Protein AF-A0A918ZH34-F1 (afdb_monomer_lite)

Radius of gyration: 15.9 Å; chains: 1; bounding box: 34×16×52 Å

Structure (mmCIF, N/CA/C/O backbone):
data_AF-A0A918ZH34-F1
#
_entry.id   AF-A0A918ZH34-F1
#
loop_
_atom_site.group_PDB
_atom_site.id
_atom_site.type_symbol
_atom_site.label_atom_id
_atom_site.label_alt_id
_atom_site.label_comp_id
_atom_site.label_asym_id
_atom_site.label_entity_id
_atom_site.label_seq_id
_atom_site.pdbx_PDB_ins_code
_atom_site.Cartn_x
_atom_site.Cartn_y
_atom_site.Cartn_z
_atom_site.occupancy
_atom_site.B_iso_or_equiv
_atom_site.auth_seq_id
_atom_site.auth_comp_id
_atom_site.auth_asym_id
_atom_site.auth_atom_id
_atom_site.pdbx_PDB_model_num
ATOM 1 N N . MET A 1 1 ? -1.172 -9.054 -11.187 1.00 62.59 1 MET A N 1
ATOM 2 C CA . MET A 1 1 ? -0.975 -7.683 -10.667 1.00 62.59 1 MET A CA 1
ATOM 3 C C . MET A 1 1 ? -2.331 -7.009 -10.489 1.00 62.59 1 MET A C 1
ATOM 5 O O . MET A 1 1 ? -2.695 -6.758 -9.352 1.00 62.59 1 MET A O 1
ATOM 9 N N . HIS A 1 2 ? -3.129 -6.885 -11.560 1.00 75.06 2 HIS A N 1
ATOM 10 C CA . HIS A 1 2 ? -4.486 -6.322 -11.510 1.00 75.06 2 HIS A CA 1
ATOM 11 C C . HIS A 1 2 ? -5.393 -6.956 -10.435 1.00 75.06 2 HIS A C 1
ATOM 13 O O . HIS A 1 2 ? -5.906 -6.240 -9.584 1.00 75.06 2 HIS A O 1
ATOM 19 N N . ASP A 1 3 ? -5.502 -8.288 -10.388 1.00 85.88 3 ASP A N 1
ATOM 20 C CA . ASP A 1 3 ? -6.390 -8.966 -9.425 1.00 85.88 3 ASP A CA 1
ATOM 21 C C . ASP A 1 3 ? -5.994 -8.738 -7.958 1.00 85.88 3 ASP A C 1
ATOM 23 O O . ASP A 1 3 ? -6.848 -8.505 -7.105 1.00 85.88 3 ASP A O 1
ATOM 27 N N . ALA A 1 4 ? -4.691 -8.748 -7.659 1.00 85.81 4 ALA A N 1
ATOM 28 C CA . ALA A 1 4 ? -4.185 -8.497 -6.310 1.00 85.81 4 ALA A CA 1
ATOM 29 C C . ALA A 1 4 ? -4.439 -7.046 -5.874 1.00 85.81 4 ALA A C 1
ATOM 31 O O . ALA A 1 4 ? -4.812 -6.803 -4.727 1.00 85.81 4 ALA A O 1
ATOM 32 N N . TRP A 1 5 ? -4.284 -6.089 -6.795 1.00 85.94 5 TRP A N 1
ATOM 33 C CA . TRP A 1 5 ? -4.609 -4.685 -6.550 1.00 85.94 5 TRP A CA 1
ATOM 34 C C . TRP A 1 5 ? -6.107 -4.477 -6.301 1.00 85.94 5 TRP A C 1
ATOM 36 O O . TRP A 1 5 ? -6.479 -3.764 -5.367 1.00 85.94 5 TRP A O 1
ATOM 46 N N . VAL A 1 6 ? -6.969 -5.133 -7.084 1.00 89.94 6 VAL A N 1
ATOM 47 C CA . VAL A 1 6 ? -8.427 -5.097 -6.893 1.00 89.94 6 VAL A CA 1
ATOM 48 C C . VAL A 1 6 ? -8.797 -5.670 -5.527 1.00 89.94 6 VAL A C 1
ATOM 50 O O . VAL A 1 6 ? -9.467 -4.995 -4.749 1.00 89.94 6 VAL A O 1
ATOM 53 N N . GLN A 1 7 ? -8.299 -6.862 -5.188 1.00 93.44 7 GLN A N 1
ATOM 54 C CA . GLN A 1 7 ? -8.578 -7.496 -3.898 1.00 93.44 7 GLN A CA 1
ATOM 55 C C . GLN A 1 7 ? -8.116 -6.629 -2.719 1.00 93.44 7 GLN A C 1
ATOM 57 O O . GLN A 1 7 ? -8.863 -6.455 -1.749 1.00 93.44 7 GLN A O 1
ATOM 62 N N . PHE A 1 8 ? -6.908 -6.065 -2.801 1.00 91.94 8 PHE A N 1
ATOM 63 C CA . PHE A 1 8 ? -6.394 -5.135 -1.798 1.00 91.94 8 PHE A CA 1
ATOM 64 C C . PHE A 1 8 ? -7.304 -3.910 -1.665 1.00 91.94 8 PHE A C 1
ATOM 66 O O . PHE A 1 8 ? -7.767 -3.618 -0.566 1.00 91.94 8 PHE A O 1
ATOM 73 N N . SER A 1 9 ? -7.618 -3.243 -2.778 1.00 91.25 9 SER A N 1
ATOM 74 C CA . SER A 1 9 ? -8.434 -2.024 -2.797 1.00 91.25 9 SER A CA 1
ATOM 75 C C . SER A 1 9 ? -9.823 -2.255 -2.208 1.00 91.25 9 SER A C 1
ATOM 77 O O . SER A 1 9 ? -10.291 -1.452 -1.405 1.00 91.25 9 SER A O 1
ATOM 79 N N . THR A 1 10 ? -10.464 -3.376 -2.548 1.00 94.19 10 THR A N 1
ATOM 80 C CA . THR A 1 10 ? -11.760 -3.763 -1.979 1.00 94.19 10 THR A CA 1
ATOM 81 C C . THR A 1 10 ? -11.663 -4.005 -0.474 1.00 94.19 10 THR A C 1
ATOM 83 O O . THR A 1 10 ? -12.503 -3.518 0.282 1.00 94.19 10 THR A O 1
ATOM 86 N N . SER A 1 11 ? -10.632 -4.722 -0.023 1.00 94.62 11 SER A N 1
ATOM 87 C CA . SER A 1 11 ? -10.452 -5.043 1.398 1.00 94.62 11 SER A CA 1
ATOM 88 C C . SER A 1 11 ? -10.186 -3.787 2.229 1.00 94.62 11 SER A C 1
ATOM 90 O O . SER A 1 11 ? -10.785 -3.596 3.284 1.00 94.62 11 SER A O 1
ATOM 92 N N . VAL A 1 12 ? -9.328 -2.898 1.732 1.00 92.88 12 VAL A N 1
ATOM 93 C CA . VAL A 1 12 ? -8.998 -1.637 2.401 1.00 92.88 12 VAL A CA 1
ATOM 94 C C . VAL A 1 12 ? -10.200 -0.691 2.431 1.00 92.88 12 VAL A C 1
ATOM 96 O O . VAL A 1 12 ? -10.438 -0.060 3.455 1.00 92.88 12 VAL A O 1
ATOM 99 N N . ALA A 1 13 ? -11.014 -0.652 1.369 1.00 91.44 13 ALA A N 1
ATOM 100 C CA . ALA A 1 13 ? -12.245 0.135 1.349 1.00 91.44 13 ALA A CA 1
ATOM 101 C C . ALA A 1 13 ? -13.254 -0.355 2.399 1.00 91.44 13 ALA A C 1
ATOM 103 O O . ALA A 1 13 ? -13.889 0.458 3.067 1.00 91.44 13 ALA A O 1
ATOM 104 N N . ALA A 1 14 ? -13.369 -1.671 2.598 1.00 94.31 14 ALA 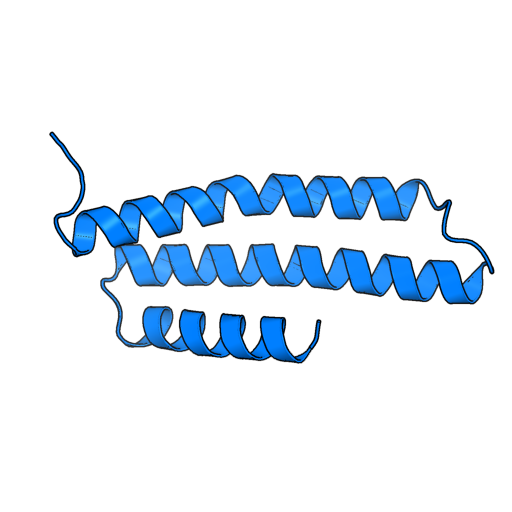A N 1
ATOM 105 C CA . ALA A 1 14 ? -14.223 -2.223 3.647 1.00 94.31 14 ALA A CA 1
ATOM 106 C C . ALA A 1 14 ? -13.767 -1.780 5.049 1.00 94.31 14 ALA A C 1
ATOM 108 O O . ALA A 1 14 ? -14.598 -1.389 5.869 1.00 94.31 14 ALA A O 1
ATOM 109 N N . VAL A 1 15 ? -12.453 -1.777 5.311 1.00 93.31 15 VAL A N 1
ATOM 110 C CA . VAL A 1 15 ? -11.902 -1.286 6.585 1.00 93.31 15 VAL A CA 1
ATOM 111 C C . VAL A 1 15 ? -12.080 0.226 6.731 1.00 93.31 15 VAL A C 1
ATOM 113 O O . VAL A 1 15 ? -12.428 0.685 7.812 1.00 93.31 15 VAL A O 1
ATOM 116 N N . ALA A 1 16 ? -11.907 1.001 5.662 1.00 91.94 16 ALA A N 1
ATOM 117 C CA . ALA A 1 16 ? -12.102 2.448 5.698 1.00 91.94 16 ALA A CA 1
ATOM 118 C C . ALA A 1 16 ? -13.562 2.844 6.003 1.00 91.94 16 ALA A C 1
ATOM 120 O O . ALA A 1 16 ? -13.799 3.833 6.690 1.00 91.94 16 ALA A O 1
ATOM 121 N N . VAL A 1 17 ? -14.543 2.072 5.519 1.00 92.19 17 VAL A N 1
ATOM 122 C CA . VAL A 1 17 ? -15.978 2.360 5.710 1.00 92.19 17 VAL A CA 1
ATOM 123 C C . VAL A 1 17 ? -16.509 1.863 7.055 1.00 92.19 17 VAL A C 1
ATOM 125 O O . VAL A 1 17 ? -17.329 2.539 7.673 1.00 92.19 17 VAL A O 1
ATOM 128 N N . ALA A 1 18 ? -16.096 0.671 7.488 1.0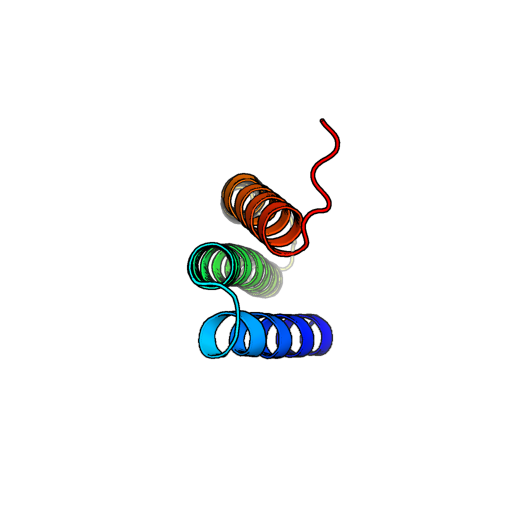0 93.12 18 ALA A N 1
ATOM 129 C CA . ALA A 1 18 ? -16.719 -0.027 8.617 1.00 93.12 18 ALA A CA 1
ATOM 130 C C . ALA A 1 18 ? -15.743 -0.386 9.749 1.00 93.12 18 ALA A C 1
ATOM 132 O O . ALA A 1 18 ? -16.141 -1.007 10.735 1.00 93.12 18 ALA A O 1
ATOM 133 N N . GLY A 1 19 ? -14.463 -0.045 9.607 1.00 91.62 19 GLY A N 1
ATOM 134 C CA . GLY A 1 19 ? -13.437 -0.351 10.590 1.00 91.62 19 GLY A CA 1
ATOM 135 C C . GLY A 1 19 ? -13.395 0.637 11.763 1.00 91.62 19 GLY A C 1
ATOM 136 O O . GLY A 1 19 ? -13.955 1.732 11.702 1.00 91.62 19 GLY A O 1
ATOM 137 N N . PRO A 1 20 ? -12.686 0.271 12.843 1.00 94.94 20 PRO A N 1
ATOM 138 C CA . PRO A 1 20 ? -12.330 1.195 13.917 1.00 94.94 20 PRO A CA 1
ATOM 139 C C . PRO A 1 20 ? -11.616 2.433 13.362 1.00 94.94 20 PRO A C 1
ATOM 141 O O . PRO A 1 20 ? -10.735 2.284 12.520 1.00 94.94 20 PRO A O 1
ATOM 144 N N . VAL A 1 21 ? -11.940 3.630 13.870 1.00 94.38 21 VAL A N 1
ATOM 145 C CA . VAL A 1 21 ? -11.473 4.926 13.321 1.00 94.38 21 VAL A CA 1
ATOM 146 C C . VAL A 1 21 ? -9.968 4.942 13.034 1.00 94.38 21 VAL A C 1
ATOM 148 O O . VAL A 1 21 ? -9.566 5.180 11.901 1.00 94.38 21 VAL A O 1
ATOM 151 N N . ALA A 1 22 ? -9.135 4.580 14.013 1.00 93.12 22 ALA A N 1
ATOM 152 C CA . ALA A 1 22 ? -7.680 4.573 13.839 1.00 93.12 22 ALA A CA 1
ATOM 153 C C . ALA A 1 22 ? -7.196 3.581 12.760 1.00 93.12 22 ALA A C 1
ATOM 155 O O . ALA A 1 22 ? -6.207 3.833 12.076 1.00 93.12 22 ALA A O 1
ATOM 156 N N . ALA A 1 23 ? -7.879 2.443 12.599 1.00 94.12 23 ALA A N 1
ATOM 157 C CA . ALA A 1 23 ? -7.561 1.472 11.556 1.00 94.12 23 ALA A CA 1
ATOM 158 C C . ALA A 1 23 ? -8.070 1.929 10.182 1.00 94.12 23 ALA A C 1
ATOM 160 O O . ALA A 1 23 ? -7.400 1.677 9.187 1.00 94.12 23 ALA A O 1
ATOM 161 N N . ALA A 1 24 ? -9.216 2.612 10.126 1.00 94.69 24 ALA A N 1
ATOM 162 C CA . ALA 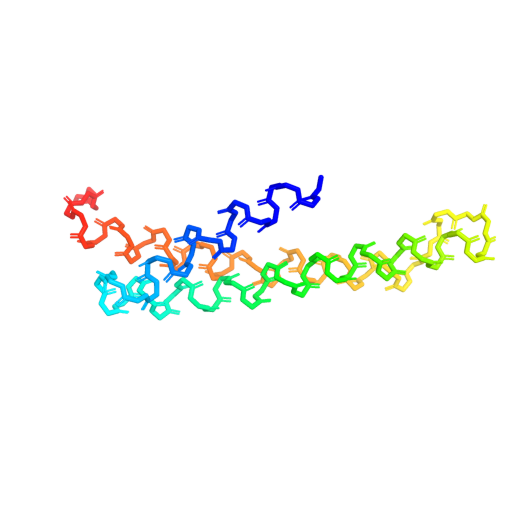A 1 24 ? -9.778 3.187 8.908 1.00 94.69 24 ALA A CA 1
ATOM 163 C C . ALA A 1 24 ? -8.893 4.313 8.344 1.00 94.69 24 ALA A C 1
ATOM 165 O O . ALA A 1 24 ? -8.587 4.314 7.153 1.00 94.69 24 ALA A O 1
ATOM 166 N N . GLU A 1 25 ? -8.414 5.220 9.199 1.00 94.69 25 GLU A N 1
ATOM 167 C CA . 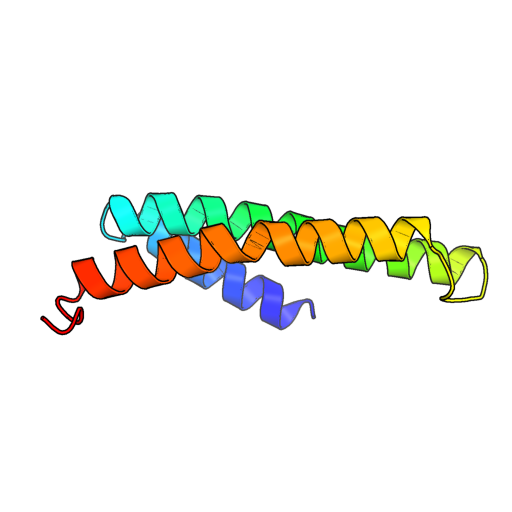GLU A 1 25 ? -7.483 6.290 8.812 1.00 94.69 25 GLU A CA 1
ATOM 168 C C . GLU A 1 25 ? -6.160 5.712 8.284 1.00 94.69 25 GLU A C 1
ATOM 170 O O . GLU A 1 25 ? -5.734 6.028 7.172 1.00 94.69 25 GLU A O 1
ATOM 175 N N . ALA A 1 26 ? -5.556 4.777 9.026 1.00 96.06 26 ALA A N 1
ATOM 176 C CA . ALA A 1 26 ? -4.316 4.127 8.605 1.00 96.06 26 ALA A CA 1
ATOM 177 C C . ALA A 1 26 ? -4.488 3.262 7.337 1.00 96.06 26 ALA A C 1
ATOM 179 O O . ALA A 1 26 ? -3.558 3.140 6.536 1.00 96.06 26 ALA A O 1
ATOM 180 N N . ALA A 1 27 ? -5.668 2.666 7.130 1.00 95.06 27 ALA A N 1
ATOM 181 C CA . ALA A 1 27 ? -6.000 1.919 5.918 1.00 95.06 27 ALA A CA 1
ATOM 182 C C . ALA A 1 27 ? -6.022 2.823 4.679 1.00 95.06 27 ALA A C 1
ATOM 184 O O . ALA A 1 27 ? -5.532 2.420 3.623 1.00 95.06 27 ALA A O 1
ATOM 185 N N . GLU A 1 28 ? -6.549 4.042 4.803 1.00 94.69 28 GLU A N 1
ATOM 186 C CA . GLU A 1 28 ? -6.592 5.001 3.700 1.00 94.69 28 GLU A CA 1
ATOM 187 C C . GLU A 1 28 ? -5.196 5.533 3.350 1.00 94.69 28 GLU A C 1
ATOM 189 O O . GLU A 1 28 ? -4.823 5.567 2.174 1.00 94.69 28 GLU A O 1
ATOM 194 N N . GLU A 1 29 ? -4.367 5.845 4.350 1.00 95.44 29 GLU A N 1
ATOM 195 C CA . GLU A 1 29 ? -2.962 6.210 4.123 1.00 95.44 29 GLU A CA 1
ATOM 196 C C . GLU A 1 29 ? -2.185 5.084 3.421 1.00 95.44 29 GLU A C 1
ATOM 198 O O . GLU A 1 29 ? -1.425 5.322 2.474 1.00 95.44 29 GLU A O 1
ATOM 203 N N . LEU A 1 30 ? -2.410 3.833 3.840 1.00 95.88 30 LEU A N 1
ATOM 204 C CA . LEU A 1 30 ? -1.819 2.664 3.196 1.00 95.88 30 LEU A CA 1
ATOM 205 C C . LEU A 1 30 ? -2.321 2.494 1.756 1.00 95.88 30 LEU A C 1
ATOM 207 O O . LEU A 1 30 ? -1.527 2.158 0.873 1.00 95.88 30 LEU A O 1
ATOM 211 N N . ARG A 1 31 ? -3.607 2.755 1.493 1.00 94.81 31 ARG A N 1
ATOM 212 C CA . ARG A 1 31 ? -4.191 2.695 0.146 1.00 94.81 31 ARG A CA 1
ATOM 213 C C . ARG A 1 31 ? -3.485 3.640 -0.816 1.00 94.81 31 ARG A C 1
ATOM 215 O O . ARG A 1 31 ? -3.118 3.224 -1.915 1.00 94.81 31 ARG A O 1
ATOM 222 N N . VAL A 1 32 ? -3.282 4.889 -0.398 1.00 95.44 32 VAL A N 1
ATOM 223 C CA . VAL A 1 32 ? -2.602 5.917 -1.200 1.00 95.44 32 VAL A CA 1
ATOM 224 C C . VAL A 1 32 ? -1.154 5.511 -1.473 1.00 95.44 32 VAL A C 1
ATOM 226 O O . VAL A 1 32 ? -0.725 5.501 -2.625 1.00 95.44 32 VAL A O 1
ATOM 229 N N . ALA A 1 33 ? -0.418 5.078 -0.446 1.00 96.00 33 ALA A N 1
ATOM 230 C CA . ALA A 1 33 ? 0.981 4.691 -0.614 1.00 96.00 33 ALA A CA 1
ATOM 231 C C . ALA A 1 33 ? 1.163 3.445 -1.504 1.00 96.00 33 ALA A C 1
ATOM 233 O O . ALA A 1 33 ? 2.132 3.347 -2.260 1.00 96.00 33 ALA A O 1
ATOM 234 N N . MET A 1 34 ? 0.231 2.490 -1.439 1.00 94.81 34 MET A N 1
ATOM 235 C CA . MET A 1 34 ? 0.218 1.327 -2.328 1.00 94.81 34 MET A CA 1
ATOM 236 C C . MET A 1 34 ? -0.124 1.711 -3.773 1.00 94.81 34 MET A C 1
ATOM 238 O O . MET A 1 34 ? 0.507 1.188 -4.690 1.00 94.81 34 MET A O 1
ATOM 242 N N . TYR A 1 35 ? -1.056 2.649 -3.982 1.00 93.88 35 TYR A N 1
ATOM 243 C CA . TYR A 1 35 ? -1.366 3.183 -5.312 1.00 93.88 35 TYR A CA 1
ATOM 244 C C . TYR A 1 35 ? -0.149 3.865 -5.952 1.00 93.88 35 TYR A C 1
ATOM 246 O O . TYR A 1 35 ? 0.166 3.599 -7.111 1.00 93.88 35 TYR A O 1
ATOM 254 N N . ASP A 1 36 ? 0.571 4.699 -5.199 1.00 95.19 36 ASP A N 1
ATOM 255 C CA . ASP A 1 36 ? 1.768 5.381 -5.703 1.00 95.19 36 ASP A CA 1
ATOM 256 C C . ASP A 1 36 ? 2.878 4.394 -6.085 1.00 95.19 36 ASP A C 1
ATOM 258 O O . ASP A 1 36 ? 3.583 4.588 -7.079 1.00 95.19 36 ASP A O 1
ATOM 262 N N . TRP A 1 37 ? 3.017 3.308 -5.322 1.00 94.94 37 TRP A N 1
ATOM 263 C CA . TRP A 1 37 ? 3.966 2.244 -5.631 1.00 94.94 37 TRP A CA 1
ATOM 264 C C . TRP A 1 37 ? 3.586 1.467 -6.898 1.00 94.94 37 TRP A C 1
ATOM 266 O O . TRP A 1 37 ? 4.439 1.275 -7.769 1.00 94.94 37 TRP A O 1
ATOM 276 N N . GLU A 1 38 ? 2.315 1.087 -7.040 1.00 92.62 38 GLU A N 1
ATOM 277 C CA . GLU A 1 38 ? 1.791 0.434 -8.246 1.00 92.62 38 GLU A CA 1
ATOM 278 C C . GLU A 1 38 ? 1.992 1.327 -9.479 1.00 92.62 38 GLU A C 1
ATOM 280 O O . GLU A 1 38 ? 2.520 0.891 -10.505 1.00 92.62 38 GLU A O 1
ATOM 285 N N . LYS A 1 39 ? 1.654 2.617 -9.357 1.00 94.00 39 LYS A N 1
ATOM 286 C CA . LYS A 1 39 ? 1.844 3.611 -10.415 1.00 94.00 39 LYS A CA 1
ATOM 287 C C . LYS A 1 39 ? 3.306 3.726 -10.836 1.00 94.00 39 LYS A C 1
ATOM 289 O O . LYS A 1 39 ? 3.585 3.694 -12.031 1.00 94.00 39 LYS A O 1
ATOM 294 N N . ALA A 1 40 ? 4.242 3.793 -9.889 1.00 94.94 40 ALA A N 1
ATOM 295 C CA . ALA A 1 40 ? 5.669 3.826 -10.209 1.00 94.94 40 ALA A CA 1
ATOM 296 C C . ALA A 1 40 ? 6.119 2.574 -10.989 1.00 94.94 40 ALA A C 1
ATOM 298 O O . ALA A 1 40 ? 6.944 2.678 -11.898 1.00 94.94 40 ALA A O 1
ATOM 299 N N . GLY A 1 41 ? 5.557 1.401 -10.675 1.00 93.00 41 GLY A N 1
ATOM 300 C CA . GLY A 1 41 ? 5.790 0.165 -11.426 1.00 93.00 41 GLY A CA 1
ATOM 301 C C . GLY A 1 41 ? 5.224 0.210 -12.850 1.00 93.00 41 GLY A C 1
ATOM 302 O O . GLY A 1 41 ? 5.914 -0.171 -13.796 1.00 93.00 41 GLY A O 1
ATOM 303 N N . MET A 1 42 ? 4.002 0.719 -13.026 1.00 93.19 42 MET A N 1
ATOM 304 C CA . MET A 1 42 ? 3.379 0.883 -14.347 1.00 93.19 42 MET A CA 1
ATOM 305 C C . MET A 1 42 ? 4.109 1.911 -15.219 1.00 93.19 42 MET A C 1
ATOM 307 O O . MET A 1 42 ? 4.303 1.676 -16.415 1.00 93.19 42 MET A O 1
ATOM 311 N N . ASP A 1 43 ? 4.549 3.022 -14.628 1.00 94.50 43 ASP A N 1
ATOM 312 C CA . ASP A 1 43 ? 5.346 4.046 -15.309 1.00 94.50 43 ASP A CA 1
ATOM 313 C C . ASP A 1 43 ? 6.684 3.458 -15.771 1.00 94.50 43 ASP A C 1
ATOM 315 O O . ASP A 1 43 ? 7.105 3.678 -16.909 1.00 94.50 43 ASP A O 1
ATOM 319 N N . TRP A 1 44 ? 7.331 2.652 -14.922 1.00 94.38 44 TRP A N 1
ATOM 320 C CA . TRP A 1 44 ? 8.551 1.941 -15.291 1.00 94.38 44 TRP A CA 1
ATOM 321 C C . TRP A 1 44 ? 8.309 0.956 -16.437 1.00 94.38 44 TRP A C 1
ATOM 323 O O . TRP A 1 44 ? 9.042 0.981 -17.424 1.00 94.38 44 TRP A O 1
ATOM 333 N N . PHE A 1 45 ? 7.270 0.124 -16.353 1.00 93.19 45 PHE A N 1
ATOM 334 C CA . PHE A 1 45 ? 6.936 -0.827 -17.414 1.00 93.19 45 PHE A CA 1
ATOM 335 C C . PHE A 1 45 ? 6.667 -0.118 -18.748 1.00 93.19 45 PHE A C 1
ATOM 337 O O . PHE A 1 45 ? 7.213 -0.506 -19.781 1.00 93.19 45 PHE A O 1
ATOM 344 N N . SER A 1 46 ? 5.903 0.974 -18.718 1.00 94.50 46 SER A N 1
ATOM 345 C CA . SER A 1 46 ? 5.604 1.791 -19.899 1.00 94.50 46 SER A CA 1
ATOM 346 C C . SER A 1 46 ? 6.867 2.411 -20.502 1.00 94.50 46 SER A C 1
ATOM 348 O O . SER A 1 46 ? 7.048 2.398 -21.720 1.00 94.50 46 SER A O 1
ATOM 350 N N . ALA A 1 47 ? 7.775 2.912 -19.662 1.00 94.12 47 ALA A N 1
ATOM 351 C CA . ALA A 1 47 ? 9.051 3.448 -20.117 1.00 94.12 47 ALA A CA 1
ATOM 352 C C . ALA A 1 47 ? 9.954 2.347 -20.698 1.00 94.12 47 ALA A C 1
ATOM 354 O O . ALA A 1 47 ? 10.547 2.538 -21.755 1.00 94.12 47 ALA A O 1
ATOM 355 N N . ALA A 1 48 ? 10.003 1.167 -20.078 1.00 94.44 48 ALA A N 1
ATOM 356 C CA . ALA A 1 48 ? 10.789 0.041 -20.573 1.00 94.44 48 ALA A CA 1
ATOM 357 C C . ALA A 1 48 ? 10.303 -0.452 -21.945 1.00 94.44 48 ALA A C 1
ATOM 359 O O . ALA A 1 48 ? 11.125 -0.779 -22.800 1.00 94.44 48 ALA A O 1
ATOM 360 N N . LEU A 1 49 ? 8.984 -0.462 -22.176 1.00 94.69 49 LEU A N 1
ATOM 361 C CA . LEU A 1 49 ? 8.405 -0.760 -23.488 1.00 94.69 49 LEU A CA 1
ATOM 362 C C . LEU A 1 49 ? 8.811 0.272 -24.545 1.00 94.69 49 LEU A C 1
ATOM 364 O O . LEU A 1 49 ? 9.103 -0.104 -25.677 1.00 94.69 49 LEU A O 1
ATOM 368 N N . ARG A 1 50 ? 8.846 1.560 -24.182 1.00 93.94 50 ARG A N 1
ATOM 369 C CA . ARG A 1 50 ? 9.214 2.644 -25.102 1.00 93.94 50 ARG A CA 1
ATOM 370 C C . ARG A 1 50 ? 10.699 2.633 -25.465 1.00 93.94 50 ARG A C 1
ATOM 372 O O . ARG A 1 50 ? 11.030 2.796 -26.632 1.00 93.94 50 ARG A O 1
ATOM 379 N N . GLU A 1 51 ? 11.577 2.452 -24.481 1.00 92.56 51 GLU A N 1
ATOM 380 C CA . GLU A 1 51 ? 13.037 2.484 -24.678 1.00 92.56 51 GLU A CA 1
ATOM 381 C C . GLU A 1 51 ? 13.608 1.127 -25.142 1.00 92.56 51 GLU A C 1
ATOM 383 O O . GLU A 1 51 ? 14.773 1.023 -25.519 1.00 92.56 51 GLU A O 1
ATOM 388 N N . GLY A 1 52 ? 12.809 0.054 -25.089 1.00 94.31 52 GLY A N 1
ATOM 389 C CA . GLY A 1 52 ? 13.229 -1.303 -25.451 1.00 94.31 52 GLY A CA 1
ATOM 390 C C . GLY A 1 52 ? 14.114 -1.997 -24.406 1.00 94.31 52 GLY A C 1
ATOM 391 O O . GLY A 1 52 ? 14.636 -3.082 -24.669 1.00 94.31 52 GLY A O 1
ATOM 392 N N . HIS A 1 53 ? 14.296 -1.410 -23.216 1.00 89.50 53 HIS A N 1
ATOM 393 C CA . HIS A 1 53 ? 15.045 -2.017 -22.115 1.00 89.50 53 HIS A CA 1
ATOM 394 C C . HIS A 1 53 ? 14.587 -1.544 -20.727 1.00 89.50 53 HIS A C 1
ATOM 396 O O . HIS A 1 53 ? 14.160 -0.412 -20.533 1.00 89.50 53 HIS A O 1
ATOM 402 N N . GLY A 1 54 ? 14.779 -2.388 -19.706 1.00 85.75 54 GLY A N 1
ATOM 403 C CA . GLY A 1 54 ? 14.364 -2.095 -18.324 1.00 85.75 54 GLY A CA 1
ATOM 404 C C . GLY A 1 54 ? 15.350 -1.282 -17.475 1.00 85.75 54 GLY A C 1
ATOM 405 O O . GLY A 1 54 ? 14.998 -0.868 -16.373 1.00 85.75 54 GLY A O 1
ATOM 406 N N . ARG A 1 55 ? 16.583 -1.043 -17.946 1.00 87.44 55 ARG A N 1
ATOM 407 C CA . ARG A 1 55 ? 17.612 -0.293 -17.198 1.00 87.44 55 ARG A CA 1
ATOM 408 C C . ARG A 1 55 ? 17.360 1.213 -17.271 1.00 87.44 55 ARG A C 1
ATOM 410 O O . ARG A 1 55 ? 17.968 1.906 -18.077 1.00 87.44 55 ARG A O 1
ATOM 417 N N . LEU A 1 56 ? 16.439 1.687 -16.437 1.00 93.62 56 LEU A N 1
ATOM 418 C CA . LEU A 1 56 ? 15.984 3.075 -16.389 1.00 93.62 56 LEU A CA 1
ATOM 419 C C . LEU A 1 56 ? 16.180 3.628 -14.966 1.00 93.62 56 LEU A C 1
ATOM 421 O O . LEU A 1 56 ? 15.308 3.429 -14.120 1.00 93.62 56 LEU A O 1
ATOM 425 N N . PRO A 1 57 ? 17.318 4.295 -14.681 1.00 92.75 57 PRO A N 1
ATOM 426 C CA . PRO A 1 57 ? 17.676 4.728 -13.327 1.00 92.75 57 PRO A CA 1
ATOM 427 C C . PRO A 1 57 ? 16.620 5.610 -12.654 1.00 92.75 57 PRO A C 1
ATOM 429 O O . PRO A 1 57 ? 16.323 5.432 -11.480 1.00 92.75 57 PRO A O 1
ATOM 432 N N . GLU A 1 58 ? 15.990 6.523 -13.396 1.00 91.56 58 GLU A N 1
ATOM 433 C CA . GLU A 1 58 ? 14.944 7.391 -12.842 1.00 91.56 58 GLU A CA 1
ATOM 434 C C . GLU A 1 58 ? 13.695 6.614 -12.405 1.00 91.56 58 GLU A C 1
ATOM 436 O O . GLU A 1 58 ? 13.084 6.931 -11.383 1.00 91.56 58 GLU A O 1
ATOM 441 N N . CYS A 1 59 ? 13.310 5.593 -13.174 1.00 92.25 59 CYS A N 1
ATOM 442 C CA . CYS A 1 59 ? 12.186 4.725 -12.836 1.00 92.25 59 CYS A CA 1
ATOM 443 C C . CYS A 1 59 ? 12.509 3.865 -11.609 1.00 92.25 59 CYS A C 1
ATOM 445 O O . CYS A 1 59 ? 11.671 3.745 -10.717 1.00 92.25 59 CYS A O 1
ATOM 447 N N . ASP A 1 60 ? 13.729 3.330 -11.538 1.00 93.31 60 ASP A N 1
ATOM 448 C CA . ASP A 1 60 ? 14.213 2.547 -10.399 1.00 93.31 60 ASP A CA 1
ATOM 449 C C . ASP A 1 60 ? 14.224 3.378 -9.102 1.00 93.31 60 ASP A C 1
ATOM 451 O O . ASP A 1 60 ? 13.689 2.946 -8.080 1.00 93.31 60 ASP A O 1
ATOM 455 N N . GLU A 1 61 ? 14.724 4.616 -9.147 1.00 95.75 61 GLU A N 1
ATOM 456 C CA . GLU A 1 61 ? 14.705 5.527 -7.995 1.00 95.75 61 GLU A CA 1
ATOM 457 C C . GLU A 1 61 ? 13.280 5.872 -7.539 1.00 95.75 61 GLU A C 1
ATOM 459 O O . GLU A 1 61 ? 12.969 5.818 -6.344 1.00 95.75 61 GLU A O 1
ATOM 464 N N . ARG A 1 62 ? 12.367 6.173 -8.475 1.00 94.19 62 ARG A N 1
ATOM 465 C CA . ARG A 1 62 ? 10.954 6.437 -8.144 1.00 94.19 62 ARG A CA 1
ATOM 466 C C . ARG A 1 62 ? 10.284 5.219 -7.515 1.00 94.19 62 ARG A C 1
ATOM 468 O O . ARG A 1 62 ? 9.594 5.359 -6.505 1.00 94.19 62 ARG A O 1
ATOM 475 N N . PHE A 1 63 ? 10.522 4.034 -8.071 1.00 93.88 63 PHE A N 1
ATOM 476 C CA . PHE A 1 63 ? 9.979 2.784 -7.554 1.00 93.88 63 PHE A CA 1
ATOM 477 C C . PHE A 1 63 ? 10.498 2.483 -6.143 1.00 93.88 63 PHE A C 1
ATOM 479 O O . PHE A 1 63 ? 9.706 2.204 -5.240 1.00 93.88 63 PHE A O 1
ATOM 486 N N . LYS A 1 64 ? 11.811 2.610 -5.913 1.00 95.56 64 LYS A N 1
ATOM 487 C CA . LYS A 1 64 ? 12.431 2.435 -4.589 1.00 95.56 64 LYS A CA 1
ATOM 488 C C . LYS A 1 64 ? 11.897 3.432 -3.570 1.00 95.56 64 LYS A C 1
ATOM 490 O O . LYS A 1 64 ? 11.593 3.040 -2.443 1.00 95.56 64 LYS A O 1
ATOM 495 N N . LYS A 1 65 ? 11.741 4.700 -3.957 1.00 96.75 65 LYS A N 1
ATOM 496 C CA . LYS A 1 65 ? 11.179 5.737 -3.087 1.00 96.75 65 LYS A CA 1
ATOM 497 C C . LYS A 1 65 ? 9.743 5.406 -2.679 1.00 96.75 65 LYS A C 1
ATOM 499 O O . LYS A 1 65 ? 9.433 5.464 -1.492 1.00 96.75 65 LYS A O 1
ATOM 504 N N . ALA A 1 66 ? 8.890 5.002 -3.621 1.00 95.25 66 ALA A N 1
ATOM 505 C CA . ALA A 1 66 ? 7.513 4.605 -3.324 1.00 95.25 66 ALA A CA 1
ATOM 506 C C . ALA A 1 66 ? 7.448 3.328 -2.459 1.00 95.25 66 ALA A C 1
ATOM 508 O O . ALA A 1 66 ? 6.696 3.262 -1.485 1.00 95.25 66 ALA A O 1
ATOM 509 N N . TRP A 1 67 ? 8.314 2.346 -2.736 1.00 94.19 67 TRP A N 1
ATOM 510 C CA . TRP A 1 67 ? 8.458 1.141 -1.915 1.00 94.19 67 TRP A CA 1
ATOM 511 C C . TRP A 1 67 ? 8.872 1.453 -0.470 1.00 94.19 67 TRP A C 1
ATOM 513 O O . TRP A 1 67 ? 8.391 0.817 0.467 1.00 94.19 67 TRP A O 1
ATOM 523 N N . GLN A 1 68 ? 9.768 2.418 -0.261 1.00 96.56 68 GLN A N 1
ATOM 524 C CA . GLN A 1 68 ? 10.152 2.853 1.081 1.00 96.56 68 GLN A CA 1
ATOM 525 C C . GLN A 1 68 ? 9.017 3.620 1.766 1.00 96.56 68 GLN A C 1
ATOM 527 O O . GLN A 1 68 ? 8.725 3.350 2.932 1.00 96.56 68 GLN A O 1
ATOM 532 N N . ALA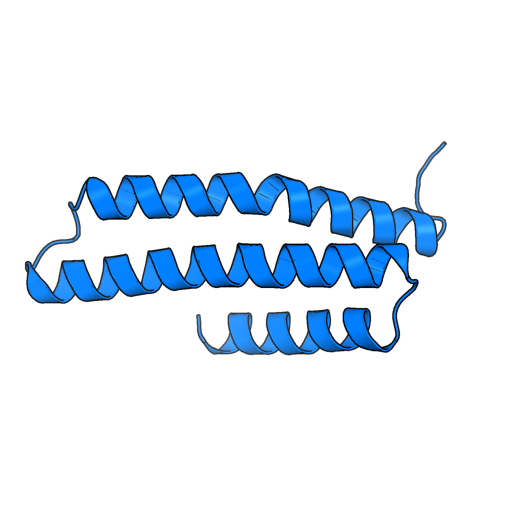 A 1 69 ? 8.351 4.520 1.039 1.00 94.69 69 ALA A N 1
ATOM 533 C CA . ALA A 1 69 ? 7.278 5.357 1.565 1.00 94.69 69 ALA A CA 1
ATOM 534 C C . ALA A 1 69 ? 6.110 4.533 2.125 1.00 94.69 69 ALA A C 1
ATOM 536 O O . ALA A 1 69 ? 5.625 4.833 3.213 1.00 94.69 69 ALA A O 1
ATOM 537 N N . LYS A 1 70 ? 5.717 3.434 1.465 1.00 94.00 70 LYS A N 1
ATOM 538 C CA . LYS A 1 70 ? 4.606 2.590 1.942 1.00 94.00 70 LYS A CA 1
ATOM 539 C C . LYS A 1 70 ? 4.897 1.804 3.226 1.00 94.00 70 LYS A C 1
ATOM 541 O O . LYS A 1 70 ? 3.973 1.267 3.829 1.00 94.00 70 LYS A O 1
ATOM 546 N N . ARG A 1 71 ? 6.159 1.710 3.670 1.00 95.38 71 ARG A N 1
ATOM 547 C CA . ARG A 1 71 ? 6.519 0.916 4.862 1.00 95.38 71 ARG A CA 1
ATOM 548 C C . ARG A 1 71 ? 5.952 1.492 6.155 1.00 95.38 71 ARG A C 1
ATOM 550 O O . ARG A 1 71 ? 5.624 0.721 7.052 1.00 95.38 71 ARG A O 1
ATOM 557 N N . ALA A 1 72 ? 5.905 2.816 6.280 1.00 95.19 72 ALA A N 1
ATOM 558 C CA . ALA A 1 72 ? 5.371 3.457 7.477 1.00 95.19 72 ALA A CA 1
ATOM 559 C C . ALA A 1 72 ? 3.840 3.284 7.575 1.00 95.19 72 ALA A C 1
ATOM 561 O O . ALA A 1 72 ? 3.405 2.757 8.600 1.00 95.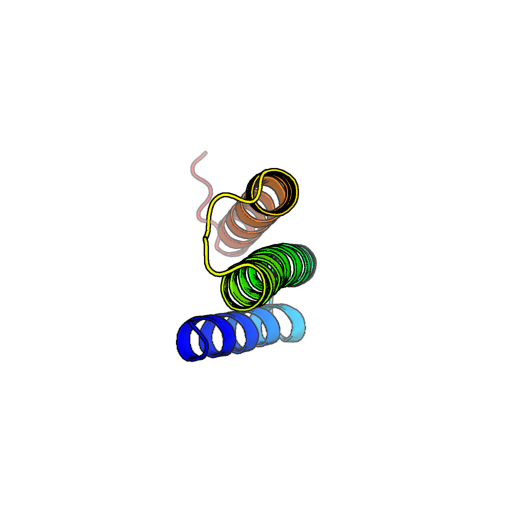19 72 ALA A O 1
ATOM 562 N N . PRO A 1 73 ? 3.047 3.572 6.521 1.00 94.31 73 PRO A N 1
ATOM 563 C CA . PRO A 1 73 ? 1.611 3.285 6.508 1.00 94.31 73 PRO A CA 1
ATOM 564 C C . PRO A 1 73 ? 1.272 1.810 6.750 1.00 94.31 73 PRO A C 1
ATOM 566 O O . PRO A 1 73 ? 0.361 1.511 7.514 1.00 94.31 73 PRO A O 1
ATOM 569 N N . ASP A 1 74 ? 2.038 0.873 6.179 1.00 94.81 74 ASP A N 1
ATOM 570 C CA . ASP A 1 74 ? 1.824 -0.567 6.402 1.00 94.81 74 ASP A CA 1
ATOM 571 C C . ASP A 1 74 ? 1.962 -0.935 7.887 1.00 94.81 74 ASP A C 1
ATOM 573 O O . ASP A 1 74 ? 1.100 -1.593 8.470 1.00 94.81 74 ASP A O 1
ATOM 577 N N . ARG A 1 75 ? 3.014 -0.436 8.546 1.00 96.31 75 ARG A N 1
ATOM 578 C CA . ARG A 1 75 ? 3.208 -0.653 9.986 1.00 96.31 75 ARG A CA 1
ATOM 579 C C . ARG A 1 75 ? 2.136 0.031 10.827 1.00 96.31 75 ARG A C 1
ATOM 581 O O . ARG A 1 75 ? 1.670 -0.578 11.787 1.00 96.31 75 ARG A O 1
ATOM 588 N N . ALA A 1 76 ? 1.759 1.261 10.484 1.00 95.62 76 ALA A N 1
ATOM 589 C CA . ALA A 1 76 ? 0.729 2.009 11.197 1.00 95.62 76 ALA A CA 1
ATOM 590 C C . ALA A 1 76 ? -0.618 1.279 11.135 1.00 95.62 76 ALA A C 1
ATOM 592 O O . ALA A 1 76 ? -1.249 1.064 12.169 1.00 95.62 76 ALA A O 1
ATOM 593 N N . PHE A 1 77 ? -0.997 0.796 9.950 1.00 95.06 77 PHE A N 1
ATOM 594 C CA . PHE A 1 77 ? -2.198 -0.008 9.764 1.00 95.06 77 PHE A CA 1
ATOM 595 C C . PHE A 1 77 ? -2.159 -1.297 10.593 1.00 95.06 77 PHE A C 1
ATOM 597 O O . PHE A 1 77 ? -3.100 -1.582 11.332 1.00 95.06 77 PHE A O 1
ATOM 604 N N . GLN A 1 78 ? -1.055 -2.050 10.545 1.00 94.81 78 GLN A N 1
ATOM 605 C CA . GLN A 1 78 ? -0.910 -3.279 11.334 1.00 94.81 78 GLN A CA 1
ATOM 606 C C . GLN A 1 78 ? -1.010 -3.020 12.843 1.00 94.81 78 GLN A C 1
ATOM 608 O O . GLN A 1 78 ? -1.644 -3.795 13.556 1.00 94.81 78 GLN A O 1
ATOM 613 N N . GLN A 1 79 ? -0.397 -1.944 13.341 1.00 95.94 79 GLN A N 1
ATOM 614 C CA . GLN A 1 79 ? -0.479 -1.562 14.752 1.00 95.94 79 GLN A CA 1
ATOM 615 C C . GLN A 1 79 ? -1.903 -1.160 15.141 1.00 95.94 79 GLN A C 1
ATOM 617 O O . GLN A 1 79 ? -2.430 -1.670 16.127 1.00 95.94 79 GLN A O 1
ATOM 622 N N . ALA A 1 80 ? -2.556 -0.308 14.348 1.00 93.75 80 ALA A N 1
ATOM 623 C CA . ALA A 1 80 ? -3.933 0.112 14.592 1.00 93.75 80 ALA A CA 1
ATOM 624 C C . ALA A 1 80 ? -4.903 -1.082 14.589 1.00 93.75 80 ALA A C 1
ATOM 626 O O . ALA A 1 80 ? -5.756 -1.187 15.470 1.00 93.75 80 ALA A O 1
ATOM 627 N N . ALA A 1 81 ? -4.724 -2.020 13.656 1.00 92.75 81 ALA A N 1
ATOM 628 C CA . ALA A 1 81 ? -5.504 -3.249 13.597 1.00 92.75 81 ALA A CA 1
ATOM 629 C C . ALA A 1 81 ? -5.277 -4.136 14.833 1.00 92.75 81 ALA A C 1
ATOM 631 O O . ALA A 1 81 ? -6.244 -4.568 15.455 1.00 92.75 81 ALA A O 1
ATOM 632 N N . ARG A 1 82 ? -4.019 -4.368 15.241 1.00 94.06 82 ARG A N 1
ATOM 633 C CA . ARG A 1 82 ? -3.703 -5.166 16.442 1.00 94.06 82 ARG A CA 1
ATOM 634 C C . ARG A 1 82 ? -4.280 -4.553 17.714 1.00 94.06 82 ARG A C 1
ATOM 636 O O . ARG A 1 82 ? -4.868 -5.275 18.512 1.00 94.06 82 ARG A O 1
ATOM 643 N N . ARG A 1 83 ? -4.173 -3.232 17.877 1.00 93.44 83 ARG A N 1
ATOM 644 C CA . ARG A 1 83 ? -4.782 -2.499 19.000 1.00 93.44 83 ARG A CA 1
ATOM 645 C C . ARG A 1 83 ? -6.282 -2.689 19.047 1.00 93.44 83 ARG A C 1
ATOM 647 O O . ARG A 1 83 ? -6.824 -3.034 20.090 1.00 93.44 83 ARG A O 1
ATOM 654 N N . ALA A 1 84 ? -6.946 -2.491 17.912 1.00 91.50 84 ALA A N 1
ATOM 655 C CA . ALA A 1 84 ? -8.393 -2.607 17.841 1.00 91.50 84 ALA A CA 1
ATOM 656 C C . ALA A 1 84 ? -8.892 -4.037 18.099 1.00 91.50 84 ALA A C 1
ATOM 658 O O . ALA A 1 84 ? -9.977 -4.215 18.645 1.00 91.50 84 ALA A O 1
ATOM 659 N N . LEU A 1 85 ? -8.098 -5.046 17.732 1.00 91.06 85 LEU A N 1
ATOM 660 C CA . LEU A 1 85 ? -8.398 -6.456 17.979 1.00 91.06 85 LEU A CA 1
ATOM 661 C C . LEU A 1 85 ? -7.930 -6.948 19.359 1.00 91.06 85 LEU A C 1
ATOM 663 O O . LEU A 1 85 ? -8.165 -8.106 19.693 1.00 91.06 85 LEU A O 1
ATOM 667 N N . GLY A 1 86 ? -7.270 -6.101 20.158 1.00 89.81 86 GLY A N 1
ATOM 668 C CA . GLY A 1 86 ? -6.726 -6.483 21.463 1.00 89.81 86 GLY A CA 1
ATOM 669 C C . GLY A 1 86 ? -5.593 -7.511 21.382 1.00 89.81 86 GLY A C 1
ATOM 670 O O . GLY A 1 86 ? -5.416 -8.298 22.305 1.00 89.81 86 GLY A O 1
ATOM 671 N N . THR A 1 87 ? -4.844 -7.534 20.277 1.00 87.81 87 THR A N 1
ATOM 672 C CA . THR A 1 87 ? -3.753 -8.490 20.026 1.00 87.81 87 THR A CA 1
ATOM 673 C C . THR A 1 87 ? -2.364 -7.846 20.096 1.00 87.81 87 THR A C 1
ATOM 675 O O . THR A 1 87 ? -1.421 -8.358 19.491 1.00 87.81 87 THR A O 1
ATOM 678 N N . GLU A 1 88 ? -2.225 -6.685 20.740 1.00 76.19 88 GLU A N 1
ATOM 679 C CA . GLU A 1 88 ? -0.905 -6.227 21.187 1.00 76.19 88 GLU A CA 1
ATOM 680 C C . GLU A 1 88 ? -0.521 -7.061 22.419 1.00 76.19 88 GLU A C 1
ATOM 682 O O . GLU A 1 88 ? -1.253 -7.075 23.407 1.00 76.19 88 GLU A O 1
ATOM 687 N N . GLU A 1 89 ? 0.583 -7.812 22.337 1.00 62.72 89 GLU A N 1
ATOM 688 C CA . GLU A 1 89 ? 1.184 -8.420 23.530 1.00 62.72 89 GLU A CA 1
ATOM 689 C C . GLU A 1 89 ? 1.696 -7.305 24.469 1.00 62.72 89 GLU A C 1
ATOM 691 O O . GLU A 1 89 ? 2.127 -6.261 23.965 1.00 62.72 89 GLU A O 1
ATOM 696 N N . PRO A 1 90 ? 1.612 -7.494 25.802 1.00 57.59 90 PRO A N 1
ATOM 697 C CA . PRO A 1 90 ? 2.079 -6.525 26.796 1.00 57.59 90 PRO A CA 1
ATOM 698 C C . PRO A 1 90 ? 3.591 -6.265 26.754 1.00 57.59 90 PRO A C 1
ATOM 700 O O . PRO A 1 90 ? 4.356 -7.175 26.360 1.00 57.59 90 PRO A O 1
#

pLDDT: mean 91.92, std 6.76, range [57.59, 96.75]

Foldseek 3Di:
DVVVLVVLVVVLVCCLVPNDPQLNVLSVQLNVLVVQLVVLVVVQVVVCVVVVHNPDVVSVVSNVVSVVSSPVSVVSNVVSVCVRVVNDDD

Organism: NCBI:txid2014920

Sequence (90 aa):
MHDAWVQFSTSVAAVAVAGPVAAAEAAEELRVAMYDWEKAGMDWFSAALREGHGRLPECDERFKKAWQAKRAPDRAFQQAARRALGTEEP

Secondary structure (DSSP, 8-state):
-HHHHHHHHHHHHHHHHHS-HHHHHHHHHHHHHHHHHHHHHHHHHHHHHHHTSS--HHHHHHHHHHHHHTHHHHHHHHHHHHHHTT----